Protein AF-A0A564T1D2-F1 (afdb_monomer_lite)

Secondary structure (DSSP, 8-state):
-----------GGG-SEEHHHHH------EEEEETTEEEEEEEETTEEEEEEEEETTS-HHHHHH------HHHHHHHT---

pLDDT: mean 83.44, std 18.66, range [36.16, 98.44]

Radius of gyration: 17.99 Å; chains: 1; bounding box: 35×49×47 Å

Structure (mmCIF, N/CA/C/O backbone):
data_AF-A0A564T1D2-F1
#
_entry.id   AF-A0A564T1D2-F1
#
loop_
_atom_site.group_PDB
_atom_site.id
_atom_site.type_symbol
_atom_site.label_atom_id
_atom_site.label_alt_id
_atom_site.label_comp_id
_atom_site.label_asym_id
_atom_site.label_entity_id
_atom_site.label_seq_id
_atom_site.pdbx_PDB_ins_code
_atom_site.Cartn_x
_atom_site.Cartn_y
_atom_site.Cartn_z
_atom_site.occupancy
_atom_site.B_iso_or_equiv
_atom_site.auth_seq_id
_atom_site.auth_comp_id
_atom_site.auth_asym_id
_atom_site.auth_atom_id
_atom_site.pdbx_PDB_model_num
ATOM 1 N N . MET A 1 1 ? -14.559 34.897 26.356 1.00 36.16 1 MET A N 1
ATOM 2 C CA . MET A 1 1 ? -14.141 34.338 25.052 1.00 36.16 1 MET A CA 1
ATOM 3 C C . MET A 1 1 ? -12.958 33.418 25.297 1.00 36.16 1 MET A C 1
ATOM 5 O O . MET A 1 1 ? -11.843 33.892 25.459 1.00 36.16 1 MET A O 1
ATOM 9 N N . ILE A 1 2 ? -13.222 32.122 25.456 1.00 37.34 2 ILE A N 1
ATOM 10 C CA . ILE A 1 2 ? -12.183 31.102 25.629 1.00 37.34 2 ILE A CA 1
ATOM 11 C C . ILE A 1 2 ? -11.868 30.580 24.230 1.00 37.34 2 ILE A C 1
ATOM 13 O O . ILE A 1 2 ? -12.760 30.088 23.540 1.00 37.34 2 ILE A O 1
ATOM 17 N N . TRP A 1 3 ? -10.620 30.727 23.797 1.00 37.47 3 TRP A N 1
ATOM 18 C CA . TRP A 1 3 ? -10.144 30.179 22.535 1.00 37.47 3 TRP A CA 1
ATOM 19 C C . TRP A 1 3 ? -10.106 28.649 22.630 1.00 37.47 3 TRP A C 1
ATOM 21 O O . TRP A 1 3 ? -9.173 28.076 23.186 1.00 37.47 3 TRP A O 1
ATOM 31 N N . LYS A 1 4 ? -11.115 27.970 22.074 1.00 48.91 4 LYS A N 1
ATOM 32 C CA . LYS A 1 4 ? -10.951 26.588 21.610 1.00 48.91 4 LYS A CA 1
ATOM 33 C C . LYS A 1 4 ? -10.131 26.642 20.323 1.00 48.91 4 LYS A C 1
ATOM 35 O O . LYS A 1 4 ? -10.689 26.835 19.248 1.00 48.91 4 LYS A O 1
ATOM 40 N N . GLN A 1 5 ? -8.813 26.495 20.417 1.00 47.00 5 GLN A N 1
ATOM 41 C CA . GLN A 1 5 ? -8.045 26.062 19.253 1.00 47.00 5 GLN A CA 1
ATOM 42 C C . GLN A 1 5 ? -8.281 24.565 19.073 1.00 47.00 5 GLN A C 1
ATOM 44 O O . GLN A 1 5 ? -8.067 23.773 19.986 1.00 47.00 5 GLN A O 1
ATOM 49 N N . ASN A 1 6 ? -8.844 24.232 17.914 1.00 45.56 6 ASN A N 1
ATOM 50 C CA . ASN A 1 6 ? -9.233 22.905 17.463 1.00 45.56 6 ASN A CA 1
ATOM 51 C C . ASN A 1 6 ? -8.080 21.903 17.586 1.00 45.56 6 ASN A C 1
ATOM 53 O O . ASN A 1 6 ? -7.163 21.900 16.769 1.00 45.56 6 ASN A O 1
ATOM 57 N N . TRP A 1 7 ? -8.183 20.988 18.547 1.00 41.53 7 TRP A N 1
ATOM 58 C CA . TRP A 1 7 ? -7.463 19.720 18.503 1.00 41.53 7 TRP A CA 1
ATOM 59 C C . TRP A 1 7 ? -8.207 18.824 17.513 1.00 41.53 7 TRP A C 1
ATOM 61 O O . TRP A 1 7 ? -9.029 17.998 17.899 1.00 41.53 7 TRP A O 1
ATOM 71 N N . GLY A 1 8 ? -7.995 19.058 16.215 1.00 50.09 8 GLY A N 1
ATOM 72 C CA . GLY A 1 8 ? -8.426 18.116 15.189 1.00 50.09 8 GLY A CA 1
ATOM 73 C C . GLY A 1 8 ? -7.761 16.775 15.479 1.00 50.09 8 GLY A C 1
ATOM 74 O O . GLY A 1 8 ? -6.536 16.691 15.486 1.00 50.09 8 GLY A O 1
ATOM 75 N N . TYR A 1 9 ? -8.568 15.772 15.812 1.00 55.56 9 TYR A N 1
ATOM 76 C CA . TYR A 1 9 ? -8.159 14.413 16.149 1.00 55.56 9 TYR A CA 1
ATOM 77 C C . TYR A 1 9 ? -7.031 13.933 15.224 1.00 55.56 9 TYR A C 1
ATOM 79 O O . TYR A 1 9 ? -7.223 13.785 14.019 1.00 55.56 9 TYR A O 1
ATOM 87 N N . ASN A 1 10 ? -5.836 13.723 15.780 1.00 61.03 10 ASN A N 1
ATOM 88 C CA . ASN A 1 10 ? -4.697 13.178 15.046 1.00 61.03 10 ASN A CA 1
ATOM 89 C C . ASN A 1 10 ? -4.951 11.674 14.848 1.00 61.03 10 ASN A C 1
ATOM 91 O O . ASN A 1 10 ? -4.498 10.846 15.635 1.00 61.03 10 ASN A O 1
ATOM 95 N N . CYS A 1 11 ? -5.774 11.352 13.850 1.00 77.06 11 CYS A N 1
ATOM 96 C CA . CYS A 1 11 ? -6.116 10.004 13.412 1.00 77.06 11 CYS A CA 1
ATOM 97 C C . CYS A 1 11 ? -4.844 9.258 12.987 1.00 77.06 11 CYS A C 1
ATOM 99 O O . CYS A 1 11 ? -4.352 9.441 11.870 1.00 77.06 11 CYS A O 1
ATOM 101 N N . ILE A 1 12 ? -4.285 8.447 13.891 1.00 85.88 12 ILE A N 1
ATOM 102 C CA . ILE A 1 12 ? -3.044 7.687 13.673 1.00 85.88 12 ILE A CA 1
ATOM 103 C C . ILE A 1 12 ? -3.170 6.794 12.437 1.00 85.88 12 ILE A C 1
ATOM 105 O O . ILE A 1 12 ? -2.226 6.683 11.658 1.00 85.88 12 ILE A O 1
ATOM 109 N N . GLU A 1 13 ? -4.355 6.234 12.211 1.00 90.31 13 GLU A N 1
ATOM 110 C CA . GLU A 1 13 ? -4.676 5.385 11.072 1.00 90.31 13 GLU A CA 1
ATOM 111 C C . GLU A 1 13 ? -4.492 6.102 9.724 1.00 90.31 13 GLU A C 1
ATOM 113 O O . GLU A 1 13 ? -4.200 5.460 8.719 1.00 90.31 13 GLU A O 1
ATOM 118 N N . LYS A 1 14 ? -4.574 7.438 9.681 1.00 93.50 14 LYS A N 1
ATOM 119 C CA . LYS A 1 14 ? -4.427 8.234 8.449 1.00 93.50 14 LYS A CA 1
ATOM 120 C C . LYS A 1 14 ? -3.018 8.793 8.230 1.00 93.50 14 LYS A C 1
ATOM 122 O O . LYS A 1 14 ? -2.827 9.530 7.267 1.00 93.50 14 LYS A O 1
ATOM 127 N N . LYS A 1 15 ? -2.043 8.462 9.086 1.00 93.19 15 LYS A N 1
ATOM 128 C CA . LYS A 1 15 ? -0.666 8.981 8.979 1.00 93.19 15 LYS A CA 1
ATOM 129 C C . LYS A 1 15 ? 0.103 8.465 7.760 1.00 93.19 15 LYS A C 1
ATOM 131 O O . LYS A 1 15 ? 1.002 9.159 7.299 1.00 93.19 15 LYS A O 1
ATOM 136 N N . GLY A 1 16 ? -0.223 7.275 7.258 1.00 95.88 16 GLY A N 1
ATOM 137 C CA . GLY A 1 16 ? 0.400 6.715 6.061 1.00 95.88 16 GLY A CA 1
ATOM 138 C C . GLY A 1 16 ? 0.022 7.463 4.784 1.00 95.88 16 GLY A C 1
ATOM 139 O O . GLY A 1 16 ? -1.098 7.976 4.650 1.00 95.88 16 GLY A O 1
ATOM 140 N N . ILE A 1 17 ? 0.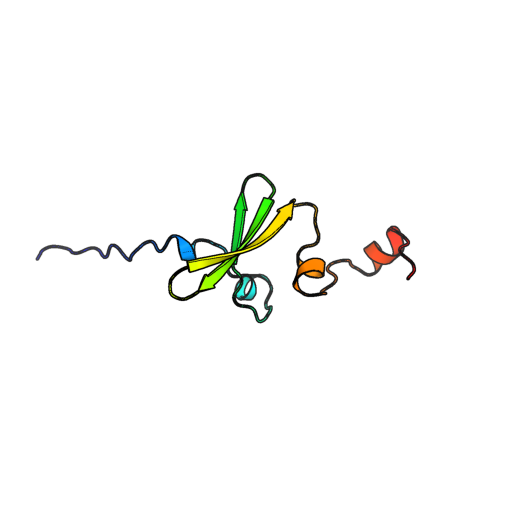960 7.486 3.836 1.00 96.88 17 ILE A N 1
ATOM 141 C CA . ILE A 1 17 ? 0.802 8.111 2.519 1.00 96.88 17 ILE A CA 1
ATOM 142 C C . ILE A 1 17 ? -0.236 7.317 1.733 1.00 96.88 17 ILE A C 1
ATOM 144 O O . ILE A 1 17 ? -0.121 6.101 1.629 1.00 96.88 17 ILE A O 1
ATOM 148 N N . ALA A 1 18 ? -1.245 7.995 1.184 1.00 97.31 18 ALA A N 1
ATOM 149 C CA . ALA A 1 18 ? -2.220 7.362 0.301 1.00 97.31 18 ALA A CA 1
ATOM 150 C C . ALA A 1 18 ? -1.553 6.997 -1.033 1.00 97.31 18 ALA A C 1
ATOM 152 O O . ALA A 1 18 ? -1.081 7.883 -1.749 1.00 97.31 18 ALA A O 1
ATOM 153 N N . VAL A 1 19 ? -1.540 5.705 -1.369 1.00 96.69 19 VAL A N 1
ATOM 154 C CA . VAL A 1 19 ? -0.918 5.185 -2.600 1.00 96.69 19 VAL A CA 1
ATOM 155 C C . VAL A 1 19 ? -1.576 5.803 -3.829 1.00 96.69 19 VAL A C 1
ATOM 157 O O . VAL A 1 19 ? -0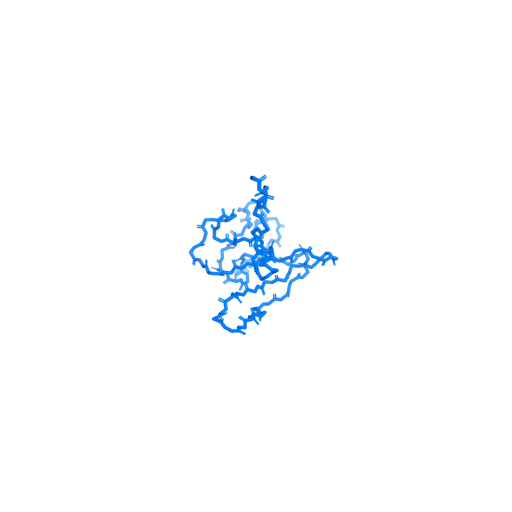.889 6.221 -4.759 1.00 96.69 19 VAL A O 1
ATOM 160 N N . SER A 1 20 ? -2.899 5.951 -3.792 1.00 96.50 20 SER A N 1
ATOM 161 C CA . SER A 1 20 ? -3.667 6.557 -4.875 1.00 96.50 20 SER A CA 1
ATOM 162 C C . SER A 1 20 ? -3.252 7.986 -5.196 1.00 96.50 20 SER A C 1
ATOM 164 O O . SER A 1 20 ? -3.104 8.329 -6.363 1.00 96.50 20 SER A O 1
ATOM 166 N N . ALA A 1 21 ? -2.989 8.805 -4.179 1.00 93.88 21 ALA A N 1
ATOM 167 C CA . ALA A 1 21 ? -2.537 10.177 -4.384 1.00 93.88 21 ALA A CA 1
ATOM 168 C C . ALA A 1 21 ? -1.083 10.247 -4.878 1.00 93.88 21 ALA A C 1
ATOM 170 O O . ALA A 1 21 ? -0.751 11.118 -5.675 1.00 93.88 21 ALA A O 1
ATOM 171 N N . MET A 1 22 ? -0.223 9.343 -4.400 1.00 95.38 22 MET A N 1
ATOM 172 C CA . MET A 1 22 ? 1.204 9.352 -4.725 1.00 95.38 22 MET A CA 1
ATOM 173 C C . MET A 1 22 ? 1.491 8.844 -6.144 1.00 95.38 22 MET A C 1
ATOM 175 O O . MET A 1 22 ? 2.345 9.398 -6.831 1.00 95.38 22 MET A O 1
ATOM 179 N N . TYR A 1 23 ? 0.776 7.806 -6.584 1.00 91.75 23 TYR A N 1
ATOM 180 C CA . TYR A 1 23 ? 1.066 7.093 -7.834 1.00 91.75 23 TYR A CA 1
ATOM 181 C C . TYR A 1 23 ? -0.062 7.162 -8.867 1.00 91.75 23 TYR A C 1
ATOM 183 O O . TYR A 1 23 ? 0.072 6.591 -9.944 1.00 91.75 23 TYR A O 1
ATOM 191 N N . ASN A 1 24 ? -1.166 7.856 -8.564 1.00 93.19 24 ASN A N 1
ATOM 192 C CA . ASN A 1 24 ? -2.352 7.929 -9.422 1.00 93.19 24 ASN A CA 1
ATOM 193 C C . ASN A 1 24 ? -2.935 6.538 -9.765 1.00 93.19 24 ASN A C 1
ATOM 195 O O . ASN A 1 24 ? -3.364 6.288 -10.890 1.00 93.19 24 ASN A O 1
ATOM 199 N N . ILE A 1 25 ? -2.929 5.628 -8.784 1.00 92.25 25 ILE A N 1
ATOM 200 C CA . ILE A 1 25 ? -3.493 4.273 -8.883 1.00 92.25 25 ILE A CA 1
ATOM 201 C C . ILE A 1 25 ? -4.804 4.215 -8.106 1.00 92.25 25 ILE A C 1
ATOM 203 O O . ILE A 1 25 ? -4.852 4.586 -6.934 1.00 92.25 25 ILE A O 1
ATOM 207 N N . GLU A 1 26 ? -5.868 3.702 -8.716 1.00 95.19 26 GLU A N 1
ATOM 208 C CA . GLU A 1 26 ? -7.151 3.525 -8.037 1.00 95.19 26 GLU A CA 1
ATOM 209 C C . GLU A 1 26 ? -7.075 2.387 -7.000 1.00 95.19 26 GLU A C 1
ATOM 211 O O . GLU A 1 26 ? -7.234 1.211 -7.315 1.00 95.19 26 GLU A O 1
ATOM 216 N N . CYS A 1 27 ? -6.783 2.738 -5.744 1.00 95.50 27 CYS A N 1
ATOM 217 C CA . CYS A 1 27 ? -6.766 1.824 -4.601 1.00 95.50 27 CYS A CA 1
ATOM 218 C C . CYS A 1 27 ? -6.986 2.574 -3.273 1.00 95.50 27 CYS A C 1
ATOM 220 O O . CYS A 1 27 ? -6.850 3.800 -3.193 1.00 95.50 27 CYS A O 1
ATOM 222 N N . ASP A 1 28 ? -7.299 1.832 -2.210 1.00 97.31 28 ASP A N 1
ATOM 223 C CA . ASP A 1 28 ? -7.522 2.348 -0.852 1.00 97.31 28 ASP A CA 1
ATOM 224 C C . ASP A 1 28 ? -6.309 2.165 0.081 1.00 97.31 28 ASP A C 1
ATOM 226 O O . ASP A 1 28 ? -6.391 2.414 1.289 1.00 97.31 28 ASP A O 1
ATOM 230 N N . TYR A 1 29 ? -5.167 1.760 -0.477 1.00 98.12 29 TYR A N 1
ATOM 231 C CA . TYR A 1 29 ? -3.960 1.485 0.289 1.00 98.12 29 TYR A CA 1
ATOM 232 C C . TYR A 1 29 ? -3.277 2.764 0.771 1.00 98.12 29 TYR A C 1
ATOM 234 O O . TYR A 1 29 ? -3.245 3.814 0.118 1.00 98.12 29 TYR A O 1
ATOM 242 N N . ARG A 1 30 ? -2.659 2.634 1.937 1.00 97.81 30 ARG A N 1
ATOM 243 C CA . ARG A 1 30 ? -1.726 3.576 2.535 1.00 97.81 30 ARG A CA 1
ATOM 244 C C . ARG A 1 30 ? -0.429 2.854 2.846 1.00 97.81 30 ARG A C 1
ATOM 246 O O . ARG A 1 30 ? -0.456 1.652 3.086 1.00 97.81 30 ARG A O 1
ATOM 253 N N . TYR A 1 31 ? 0.685 3.574 2.904 1.00 97.69 31 TYR A N 1
ATOM 254 C CA . TYR A 1 31 ? 1.932 2.993 3.392 1.00 97.69 31 TYR A CA 1
ATOM 255 C C . TYR A 1 31 ? 2.645 3.862 4.424 1.00 97.69 31 TYR A C 1
ATOM 257 O O . TYR A 1 31 ? 2.540 5.092 4.428 1.00 97.69 31 TYR A O 1
ATOM 265 N N . LEU A 1 32 ? 3.382 3.192 5.306 1.00 97.31 32 LEU A N 1
ATOM 266 C CA . LEU A 1 32 ? 4.393 3.784 6.176 1.00 97.31 32 LEU A CA 1
ATOM 267 C C . LEU A 1 32 ? 5.765 3.281 5.738 1.00 97.31 32 LEU A C 1
ATOM 269 O O . LEU A 1 32 ? 5.916 2.098 5.451 1.00 97.31 32 LEU A O 1
ATOM 273 N N . TYR A 1 33 ? 6.756 4.167 5.726 1.00 96.56 33 TYR A N 1
ATOM 274 C CA . TYR A 1 33 ? 8.154 3.786 5.553 1.00 96.56 33 TYR A CA 1
ATOM 275 C C . TYR A 1 33 ? 8.851 3.801 6.915 1.00 96.56 33 TYR A C 1
ATOM 277 O O . TYR A 1 33 ? 8.915 4.846 7.569 1.00 96.56 33 TYR A O 1
ATOM 285 N N . VAL A 1 34 ? 9.331 2.642 7.364 1.00 95.25 34 VAL A N 1
ATOM 286 C CA . VAL A 1 34 ? 9.980 2.465 8.669 1.00 95.25 34 VAL A CA 1
ATOM 287 C C . VAL A 1 34 ? 11.158 1.514 8.513 1.00 95.25 34 VAL A C 1
ATOM 289 O O . VAL A 1 34 ? 10.983 0.386 8.068 1.00 95.25 34 VAL A O 1
ATOM 292 N N . SER A 1 35 ? 12.355 1.955 8.911 1.00 95.50 35 SER A N 1
ATOM 293 C CA . SER A 1 35 ? 13.572 1.127 8.934 1.00 95.50 35 SER A CA 1
ATOM 294 C C . SER A 1 35 ? 13.800 0.335 7.639 1.00 95.50 35 SER A C 1
ATOM 296 O O . SER A 1 35 ? 13.918 -0.886 7.688 1.00 95.50 35 SER A O 1
ATOM 298 N N . HIS A 1 36 ? 13.829 1.019 6.490 1.00 96.12 36 HIS A N 1
ATOM 299 C CA . HIS A 1 36 ? 14.026 0.405 5.165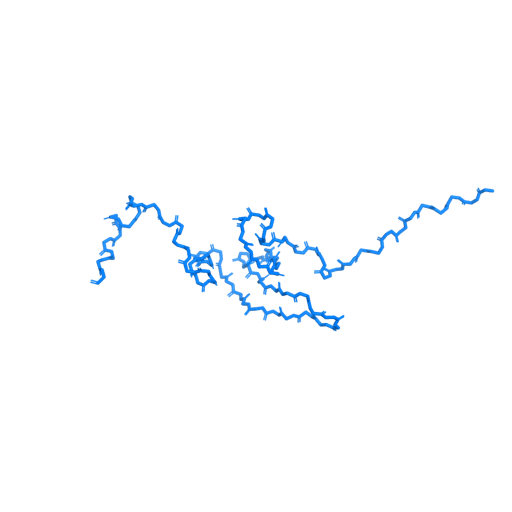 1.00 96.12 36 HIS A CA 1
ATOM 300 C C . HIS A 1 36 ? 12.936 -0.586 4.737 1.00 96.12 36 HIS A C 1
ATOM 302 O O . HIS A 1 36 ? 13.148 -1.390 3.840 1.00 96.12 36 HIS A O 1
ATOM 308 N N . ASN A 1 37 ? 11.756 -0.520 5.355 1.00 97.38 37 ASN A N 1
ATOM 309 C CA . ASN A 1 37 ? 10.606 -1.331 4.981 1.00 97.38 37 ASN A CA 1
ATOM 310 C C . ASN A 1 37 ? 9.393 -0.443 4.693 1.00 97.38 37 ASN A C 1
ATOM 312 O O . ASN A 1 37 ? 9.129 0.533 5.405 1.00 97.38 37 ASN A O 1
ATOM 316 N N . TYR A 1 38 ? 8.629 -0.815 3.674 1.00 97.69 38 TYR A N 1
ATOM 317 C CA . TYR A 1 38 ? 7.314 -0.272 3.377 1.00 97.69 38 TYR A CA 1
ATOM 318 C C . TYR A 1 38 ? 6.239 -1.183 3.970 1.00 97.69 38 TYR A C 1
ATOM 320 O O . TYR A 1 38 ? 6.148 -2.355 3.620 1.00 97.69 38 TYR A O 1
ATOM 328 N N . VAL A 1 39 ? 5.398 -0.640 4.849 1.00 98.00 39 VAL A N 1
ATOM 329 C CA . VAL A 1 39 ? 4.238 -1.342 5.414 1.00 98.00 39 VAL A CA 1
ATOM 330 C C . VAL A 1 39 ? 2.984 -0.815 4.739 1.00 98.00 39 VAL A C 1
ATOM 332 O O . VAL A 1 39 ? 2.564 0.309 5.027 1.00 98.00 39 VAL A O 1
ATOM 335 N N . PHE A 1 40 ? 2.388 -1.615 3.859 1.00 98.31 40 PHE A N 1
ATOM 336 C CA . PHE A 1 40 ? 1.140 -1.281 3.183 1.00 98.31 40 PHE A CA 1
ATOM 337 C C . PHE A 1 40 ? -0.051 -1.729 4.022 1.00 98.31 40 PHE A C 1
ATOM 339 O O . PHE A 1 40 ? -0.085 -2.836 4.556 1.00 98.31 40 PHE A O 1
ATOM 346 N N . TYR A 1 41 ? -1.050 -0.866 4.145 1.00 98.44 41 TYR A N 1
ATOM 347 C CA . TYR A 1 41 ? -2.247 -1.131 4.925 1.00 98.44 41 TYR A CA 1
ATOM 348 C C . TYR A 1 41 ? -3.464 -0.411 4.346 1.00 98.44 41 TYR A C 1
ATOM 350 O O . TYR A 1 41 ? -3.336 0.581 3.633 1.00 98.44 41 TYR A O 1
ATOM 358 N N . ARG A 1 42 ? -4.663 -0.865 4.704 1.00 97.81 42 ARG A N 1
ATOM 359 C CA . ARG A 1 42 ? -5.917 -0.145 4.448 1.00 97.81 42 ARG A CA 1
ATOM 360 C C . ARG A 1 42 ? -6.719 0.019 5.729 1.00 97.81 42 ARG A C 1
ATOM 362 O O . ARG A 1 42 ? -6.562 -0.746 6.684 1.00 97.81 42 ARG A O 1
ATOM 369 N N . ILE A 1 43 ? -7.563 1.041 5.748 1.00 96.88 43 ILE A N 1
ATOM 370 C CA . ILE A 1 43 ? -8.440 1.342 6.878 1.00 96.88 43 ILE A CA 1
ATOM 371 C C . ILE A 1 43 ? -9.813 0.757 6.561 1.00 96.88 43 ILE A C 1
ATOM 373 O O . ILE A 1 43 ? -10.467 1.192 5.618 1.00 96.88 43 ILE A O 1
ATOM 377 N N . GLU A 1 44 ? -10.258 -0.196 7.369 1.00 95.50 44 GLU A N 1
ATOM 378 C CA . GLU A 1 44 ? -11.652 -0.633 7.423 1.00 95.50 44 GLU A CA 1
ATOM 379 C C . GLU A 1 44 ? -12.327 0.013 8.649 1.00 95.50 44 GLU A C 1
ATOM 381 O O . GLU A 1 44 ? -11.652 0.582 9.507 1.00 95.50 44 GLU A O 1
ATOM 386 N N . SER A 1 45 ? -13.660 -0.036 8.747 1.00 90.81 45 SER A N 1
ATOM 387 C CA . SER A 1 45 ? -14.433 0.768 9.715 1.00 90.81 45 SER A CA 1
ATOM 388 C C . SER A 1 45 ? -13.956 0.683 11.172 1.00 90.81 45 SER A C 1
ATOM 390 O O . SER A 1 45 ? -13.996 1.688 11.876 1.00 90.81 45 SER A O 1
ATOM 392 N N . GLU A 1 46 ? -13.490 -0.485 11.618 1.00 92.94 46 GLU A N 1
ATOM 393 C CA . GLU A 1 46 ? -13.073 -0.725 13.010 1.00 92.94 46 GLU A CA 1
ATOM 394 C C . GLU A 1 46 ? -11.651 -1.291 13.131 1.00 92.94 46 GLU A C 1
ATOM 396 O O . GLU A 1 46 ? -11.201 -1.625 14.227 1.00 92.94 46 GLU A O 1
ATOM 401 N N . LYS A 1 47 ? -10.930 -1.440 12.014 1.00 94.19 47 LYS A N 1
ATOM 402 C CA . LYS A 1 47 ? -9.619 -2.097 12.004 1.00 94.19 47 LYS A CA 1
ATOM 403 C C . LYS A 1 47 ? -8.723 -1.598 10.883 1.00 94.19 47 LYS A C 1
ATOM 405 O O . LYS A 1 47 ? -9.180 -1.142 9.839 1.00 94.19 47 LYS A O 1
ATOM 410 N N . ILE A 1 48 ? -7.426 -1.760 11.095 1.00 96.56 48 ILE A N 1
ATOM 411 C CA . ILE A 1 48 ? -6.416 -1.618 10.053 1.00 96.56 48 ILE A CA 1
ATOM 412 C C . ILE A 1 48 ? -6.055 -3.018 9.574 1.00 96.56 48 ILE A C 1
ATOM 414 O O . ILE A 1 48 ? -5.745 -3.889 10.386 1.00 96.56 48 ILE A O 1
ATOM 418 N N . ILE A 1 49 ? -6.087 -3.226 8.262 1.00 97.75 49 ILE A N 1
ATOM 419 C CA . ILE A 1 49 ? -5.570 -4.441 7.639 1.00 97.75 49 ILE A CA 1
ATOM 420 C C . ILE A 1 49 ? -4.198 -4.112 7.076 1.00 97.75 49 ILE A C 1
ATOM 422 O O . ILE A 1 49 ? -4.099 -3.290 6.167 1.00 97.75 49 ILE A O 1
ATOM 426 N N . VAL A 1 50 ? -3.154 -4.737 7.621 1.00 97.50 50 VAL A N 1
ATOM 427 C CA . VAL A 1 50 ? -1.839 -4.764 6.973 1.00 97.50 50 VAL A CA 1
ATOM 428 C C . VAL A 1 50 ? -1.973 -5.671 5.757 1.00 97.50 50 VAL A C 1
ATOM 430 O O . VAL A 1 50 ? -2.369 -6.825 5.892 1.00 97.50 50 VAL A O 1
ATOM 433 N N . VAL A 1 51 ? -1.736 -5.104 4.579 1.00 97.62 51 VAL A N 1
ATOM 434 C CA . VAL A 1 51 ? -1.887 -5.784 3.292 1.00 97.62 51 VAL A CA 1
ATOM 435 C C . VAL A 1 51 ? -0.627 -6.579 2.987 1.00 97.62 51 VAL A C 1
ATOM 437 O O . VAL A 1 51 ? -0.732 -7.761 2.697 1.00 97.62 51 VAL A O 1
ATOM 440 N N . GLU A 1 52 ? 0.537 -5.930 3.073 1.00 97.75 52 GLU A N 1
ATOM 441 C CA . GLU A 1 52 ? 1.841 -6.556 2.849 1.00 97.75 52 GLU A CA 1
ATOM 442 C C . GLU A 1 52 ? 2.971 -5.680 3.417 1.00 97.75 52 GLU A C 1
ATOM 444 O O . GLU A 1 52 ? 2.783 -4.480 3.666 1.00 97.75 52 GLU A O 1
ATOM 449 N N . MET A 1 53 ? 4.147 -6.270 3.618 1.00 97.56 53 MET A N 1
ATOM 450 C CA . MET A 1 53 ? 5.382 -5.581 3.968 1.00 97.56 53 MET A CA 1
ATOM 451 C C . MET A 1 53 ? 6.466 -5.884 2.935 1.00 97.56 53 MET A C 1
ATOM 453 O O . MET A 1 53 ? 6.704 -7.038 2.600 1.00 97.56 53 MET A O 1
ATOM 457 N N . PHE A 1 54 ? 7.150 -4.843 2.471 1.00 97.69 54 PHE A N 1
ATOM 458 C CA . PHE A 1 54 ? 8.243 -4.965 1.511 1.00 97.69 54 PHE A CA 1
ATOM 459 C C . PHE A 1 54 ? 9.514 -4.338 2.065 1.00 97.69 54 PHE A C 1
ATOM 461 O O . PHE A 1 54 ? 9.462 -3.244 2.633 1.00 97.69 54 PHE A O 1
ATOM 468 N N .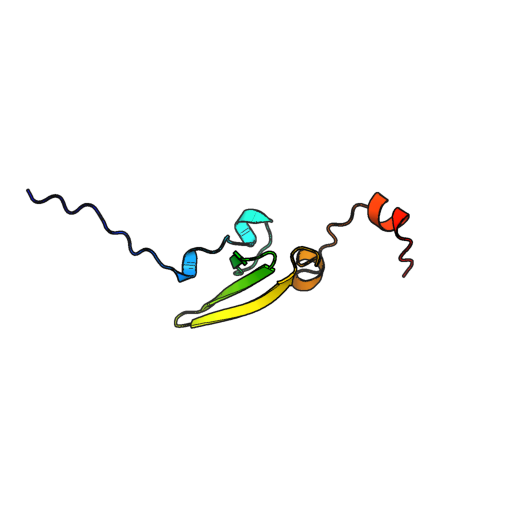 ASP A 1 55 ? 10.654 -4.983 1.842 1.00 97.75 55 ASP A N 1
ATOM 469 C CA . ASP A 1 55 ? 11.951 -4.318 1.930 1.00 97.75 55 ASP A CA 1
ATOM 470 C C . ASP A 1 55 ? 12.030 -3.213 0.860 1.00 97.75 55 ASP A C 1
ATOM 472 O O . ASP A 1 55 ? 11.419 -3.308 -0.208 1.00 97.75 55 ASP A O 1
ATOM 476 N N . GLU A 1 56 ? 12.781 -2.144 1.127 1.00 95.75 56 GLU A N 1
ATOM 477 C CA . GLU A 1 56 ? 12.914 -1.005 0.211 1.00 95.75 56 GLU A CA 1
ATOM 478 C C . GLU A 1 56 ? 13.434 -1.380 -1.187 1.00 95.75 56 GLU A C 1
ATOM 480 O O . GLU A 1 56 ? 13.271 -0.604 -2.129 1.00 95.75 56 GLU A O 1
ATOM 485 N N . ARG A 1 57 ? 14.069 -2.550 -1.320 1.00 94.56 57 ARG A N 1
ATOM 486 C CA . ARG A 1 57 ? 14.636 -3.065 -2.570 1.00 94.56 57 ARG A CA 1
ATOM 487 C C . ARG A 1 57 ? 13.633 -3.848 -3.414 1.00 94.56 57 ARG A C 1
ATOM 489 O O . ARG A 1 57 ? 13.963 -4.220 -4.538 1.00 94.56 57 ARG A O 1
ATOM 496 N N . GLU A 1 58 ? 12.448 -4.145 -2.892 1.00 94.25 58 GLU A N 1
ATOM 497 C CA . GLU A 1 58 ? 11.432 -4.908 -3.613 1.00 94.25 58 GLU A CA 1
ATOM 498 C C . GLU A 1 58 ? 10.544 -3.997 -4.473 1.00 94.25 58 GLU A C 1
ATOM 500 O O . GLU A 1 58 ? 10.083 -2.946 -4.028 1.00 94.25 58 GLU A O 1
ATOM 505 N N . ASP A 1 59 ? 10.243 -4.426 -5.706 1.00 92.31 59 ASP A N 1
ATOM 506 C CA . ASP A 1 59 ? 9.316 -3.714 -6.595 1.00 92.31 59 ASP A CA 1
ATOM 507 C C . ASP A 1 59 ? 7.858 -3.948 -6.162 1.00 92.31 59 ASP A C 1
ATOM 509 O O . ASP A 1 59 ? 7.144 -4.810 -6.685 1.00 92.31 59 ASP A O 1
ATOM 513 N N . PHE A 1 60 ? 7.409 -3.186 -5.163 1.00 93.88 60 PHE A N 1
ATOM 514 C CA . PHE A 1 60 ? 6.035 -3.264 -4.668 1.00 93.88 60 PHE A CA 1
ATOM 515 C C . PHE A 1 60 ? 5.005 -2.854 -5.730 1.00 93.88 60 PHE A C 1
ATOM 517 O O . PHE A 1 60 ? 3.861 -3.299 -5.661 1.00 93.88 60 PHE A O 1
ATOM 524 N N . MET A 1 61 ? 5.379 -2.018 -6.707 1.00 93.50 61 MET A N 1
ATOM 525 C CA . MET A 1 61 ? 4.469 -1.574 -7.766 1.00 93.50 61 MET A CA 1
ATOM 526 C C . MET A 1 61 ? 4.105 -2.746 -8.668 1.00 93.50 61 MET A C 1
ATOM 528 O O . MET A 1 61 ? 2.924 -2.989 -8.932 1.00 93.50 61 MET A O 1
ATOM 532 N N . TYR A 1 62 ? 5.109 -3.530 -9.053 1.00 93.12 62 TYR A N 1
ATOM 533 C CA . TYR A 1 62 ? 4.889 -4.764 -9.787 1.00 93.12 62 TYR A CA 1
ATOM 534 C C . TYR A 1 62 ? 4.149 -5.803 -8.934 1.00 93.12 62 TYR A C 1
ATOM 536 O O . TYR A 1 62 ? 3.157 -6.371 -9.383 1.00 93.12 62 TYR A O 1
ATOM 544 N N . LYS A 1 63 ? 4.560 -6.013 -7.676 1.00 93.38 63 LYS A N 1
ATOM 545 C CA . LYS A 1 63 ? 3.960 -7.047 -6.812 1.00 93.38 63 LYS A CA 1
ATOM 546 C C . LYS A 1 63 ? 2.503 -6.776 -6.421 1.00 93.38 63 LYS A C 1
ATOM 548 O O . LYS A 1 63 ? 1.724 -7.721 -6.350 1.00 93.38 63 LYS A O 1
ATOM 553 N N . LEU A 1 64 ? 2.130 -5.522 -6.154 1.00 95.00 64 LEU A N 1
ATOM 554 C CA . LEU A 1 64 ? 0.766 -5.162 -5.742 1.00 95.00 64 LEU A CA 1
ATOM 555 C C . LEU A 1 64 ? -0.164 -4.863 -6.920 1.00 95.00 64 LEU A C 1
ATOM 557 O O . LEU A 1 64 ? -1.362 -5.120 -6.816 1.00 95.00 64 LEU A O 1
ATOM 561 N N . PHE A 1 65 ? 0.359 -4.297 -8.011 1.00 93.56 65 PHE A N 1
ATOM 562 C CA . PHE A 1 65 ? -0.467 -3.750 -9.093 1.00 93.56 65 PHE A CA 1
ATOM 563 C C . PHE A 1 65 ? -0.143 -4.322 -10.478 1.00 93.56 65 PHE A C 1
ATOM 565 O O . PHE A 1 65 ? -0.830 -3.985 -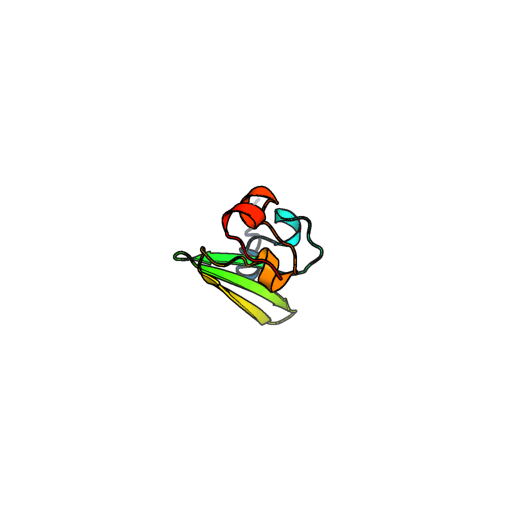11.439 1.00 93.56 65 PHE A O 1
ATOM 572 N N . GLY A 1 66 ? 0.887 -5.163 -10.613 1.00 91.12 66 GLY A N 1
ATOM 573 C CA . GLY A 1 66 ? 1.344 -5.675 -11.909 1.00 91.12 66 GLY A CA 1
ATOM 574 C C . GLY A 1 66 ? 1.934 -4.596 -12.823 1.00 91.12 66 GLY A C 1
ATOM 575 O O . GLY A 1 66 ? 2.076 -4.819 -14.023 1.00 91.12 66 GLY A O 1
ATOM 576 N N . ILE A 1 67 ? 2.258 -3.415 -12.285 1.00 88.12 67 ILE A N 1
ATOM 577 C CA . ILE A 1 67 ? 2.791 -2.287 -13.054 1.00 88.12 67 ILE A CA 1
ATOM 578 C C . ILE A 1 67 ? 4.315 -2.363 -13.017 1.00 88.12 67 ILE A C 1
ATOM 580 O O . ILE A 1 67 ? 4.919 -2.134 -11.971 1.00 88.12 67 ILE A O 1
ATOM 584 N N . SER A 1 68 ? 4.937 -2.663 -14.159 1.00 80.62 68 SER A N 1
ATOM 585 C CA . SER A 1 68 ? 6.395 -2.608 -14.280 1.00 80.62 68 SER A CA 1
ATOM 586 C C . SER A 1 68 ? 6.872 -1.160 -14.179 1.00 80.62 68 SER A C 1
ATOM 588 O O . SER A 1 68 ? 6.468 -0.303 -14.967 1.00 80.62 68 SER A O 1
ATOM 590 N N . THR A 1 69 ? 7.744 -0.888 -13.209 1.00 71.00 69 THR A N 1
ATOM 591 C CA . THR A 1 69 ? 8.447 0.400 -13.096 1.00 71.00 69 THR A CA 1
ATOM 592 C C . THR A 1 69 ? 9.794 0.392 -13.818 1.00 71.00 69 THR A C 1
ATOM 594 O O . THR A 1 69 ? 10.452 1.430 -13.922 1.00 71.00 69 THR A O 1
ATOM 597 N N . ARG A 1 70 ? 10.208 -0.769 -14.348 1.00 68.06 70 ARG A N 1
ATOM 598 C CA . ARG A 1 70 ? 11.436 -0.910 -15.129 1.00 68.06 70 ARG A CA 1
ATOM 599 C C . ARG A 1 70 ? 11.248 -0.231 -16.480 1.00 68.06 70 ARG A C 1
ATOM 601 O O . ARG A 1 70 ? 10.287 -0.493 -17.200 1.00 68.06 70 ARG A O 1
ATOM 608 N N . THR A 1 71 ? 12.190 0.633 -16.835 1.00 65.44 71 THR A N 1
ATOM 609 C CA . THR A 1 71 ? 12.310 1.132 -18.206 1.00 65.44 71 THR A CA 1
ATOM 610 C C . THR A 1 71 ? 12.680 -0.020 -19.139 1.00 65.44 71 THR A C 1
ATOM 612 O O . THR A 1 71 ? 13.295 -0.992 -18.697 1.00 65.44 71 THR A O 1
ATOM 615 N N . GLN A 1 72 ? 12.362 0.101 -20.432 1.00 64.12 72 GLN A N 1
ATOM 616 C CA . GLN A 1 72 ? 12.807 -0.873 -21.437 1.00 64.12 72 GLN A CA 1
ATOM 617 C C . GLN A 1 72 ? 14.330 -1.081 -21.364 1.00 64.12 72 GLN A C 1
ATOM 619 O O . GLN A 1 72 ? 14.793 -2.208 -21.360 1.00 64.12 72 GLN A O 1
ATOM 624 N N . GLU A 1 73 ? 15.093 -0.010 -21.129 1.00 59.75 73 GLU A N 1
ATOM 625 C CA . GLU A 1 73 ? 16.548 -0.062 -20.924 1.00 59.75 73 GLU A CA 1
ATOM 626 C C . GLU A 1 73 ? 16.973 -0.927 -19.719 1.00 59.75 73 GLU A C 1
ATOM 628 O O . GLU A 1 73 ? 17.981 -1.624 -19.777 1.00 59.75 73 GLU A O 1
ATOM 633 N N .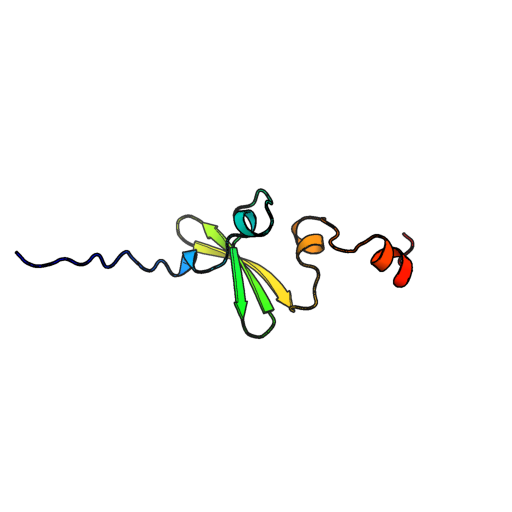 SER A 1 74 ? 16.210 -0.905 -18.619 1.00 64.25 74 SER A N 1
ATOM 634 C CA . SER A 1 74 ? 16.442 -1.778 -17.460 1.00 64.25 74 SER A CA 1
ATOM 635 C C . SER A 1 74 ? 16.067 -3.227 -17.767 1.00 64.25 74 SER A C 1
ATOM 637 O O . SER A 1 74 ? 16.743 -4.149 -17.320 1.00 64.25 74 SER A O 1
ATOM 639 N N . ILE A 1 75 ? 14.996 -3.462 -18.524 1.00 65.88 75 ILE A N 1
ATOM 640 C CA . ILE A 1 75 ? 14.607 -4.806 -18.975 1.00 65.88 75 ILE A CA 1
ATOM 641 C C . ILE A 1 75 ? 15.718 -5.398 -19.853 1.00 65.88 75 ILE A C 1
ATOM 643 O O . ILE A 1 75 ? 16.245 -6.463 -19.533 1.00 65.88 75 ILE A O 1
ATOM 647 N N . ASP A 1 76 ? 16.163 -4.636 -20.850 1.00 67.75 76 ASP A N 1
ATOM 648 C CA . ASP A 1 76 ? 17.207 -5.021 -21.800 1.00 67.75 76 ASP A CA 1
ATOM 649 C C . ASP A 1 76 ? 18.569 -5.269 -21.117 1.00 67.75 76 ASP A C 1
ATOM 651 O O . ASP A 1 76 ? 19.332 -6.129 -21.550 1.00 67.75 76 ASP A O 1
ATOM 655 N N . TYR A 1 77 ? 18.888 -4.545 -20.034 1.00 64.19 77 TYR A N 1
ATOM 656 C CA . TYR A 1 77 ? 20.158 -4.691 -19.307 1.00 64.19 77 TYR A CA 1
ATOM 657 C C . TYR A 1 77 ? 20.253 -5.974 -18.468 1.00 64.19 77 TYR A C 1
ATOM 659 O O . TYR A 1 77 ? 21.326 -6.574 -18.394 1.00 64.19 77 TYR A O 1
ATOM 667 N N . TRP A 1 78 ? 19.168 -6.393 -17.809 1.00 69.81 78 TRP A N 1
ATOM 668 C CA . TRP A 1 78 ? 19.203 -7.579 -16.938 1.00 69.81 78 TRP A CA 1
ATOM 669 C C . TRP A 1 78 ? 18.896 -8.890 -17.675 1.00 69.81 78 TRP A C 1
ATOM 671 O O . TRP A 1 78 ? 19.185 -9.949 -17.127 1.00 69.81 78 TRP A O 1
ATOM 681 N N . GLY A 1 79 ? 18.393 -8.832 -18.914 1.00 57.88 79 GLY A N 1
ATOM 682 C CA . GLY A 1 79 ? 18.265 -10.008 -19.782 1.00 57.88 79 GLY A CA 1
ATOM 683 C C . GLY A 1 79 ? 17.226 -11.030 -19.319 1.00 57.88 79 GLY A C 1
ATOM 684 O O . GLY A 1 79 ? 17.370 -12.212 -19.621 1.00 57.88 79 GLY A O 1
ATOM 685 N N . ASP A 1 80 ? 16.201 -10.592 -18.583 1.00 61.31 80 ASP A N 1
ATOM 686 C CA . ASP A 1 80 ? 15.059 -11.442 -18.248 1.00 61.31 80 ASP A CA 1
ATOM 687 C C . ASP A 1 80 ? 14.193 -11.595 -19.515 1.00 61.31 80 ASP A C 1
ATOM 689 O O . ASP A 1 80 ? 13.262 -10.823 -19.745 1.00 61.31 80 ASP A O 1
ATOM 693 N N . GLU A 1 81 ? 14.573 -12.528 -20.390 1.00 58.31 81 GLU A N 1
ATOM 694 C CA . GLU A 1 81 ? 13.723 -13.026 -21.476 1.00 58.31 81 GLU A CA 1
ATOM 695 C C . GLU A 1 81 ? 12.655 -13.956 -20.869 1.00 58.31 81 GLU A C 1
ATOM 697 O O . GLU A 1 81 ? 12.993 -14.845 -20.083 1.00 58.31 81 GLU A O 1
ATOM 702 N N . ASP A 1 82 ? 11.381 -13.710 -21.199 1.00 54.09 82 ASP A N 1
ATOM 703 C CA . ASP A 1 82 ? 10.222 -14.540 -20.813 1.00 54.09 82 ASP A CA 1
ATOM 704 C C . ASP A 1 82 ? 10.385 -16.036 -21.164 1.00 54.09 82 ASP A C 1
ATOM 706 O O . ASP A 1 82 ? 10.892 -16.353 -22.269 1.00 54.09 82 ASP A O 1
#

Organism: NCBI:txid39486

Foldseek 3Di:
DDDPPDPPPPPPLPPFQQPCVVPVDPDQWGWDDDPQKIFIWHDDPPDIGGPDMDGVPDPVCCVVPVDDPDDPVNCVVVVPDD

Sequence (82 aa):
MIWKQNWGYNCIEKKGIAVSAMYNIECDYRYLYVSHNYVFYRIESEKIIVVEMFDEREDFMYKLFGISTRTQESIDYWGDED